Protein AF-A0AAN8FWZ7-F1 (afdb_monomer_lite)

Secondary structure (DSSP, 8-state):
-TTHHHHHHTSTTS--GGG----B-TTSPBPSEEE-SSEEEEB-TTT--B-TT--EEGGG--TTTTGGGSS--

Foldseek 3Di:
DVCLQVVLVPDPVSADPPNFDFDADPVRFGDQWGDDPFWIFGADRHPRHGDPPRIDGPVPDDPCRCVVVPPPD

pLDDT: mean 77.35, std 13.04, range [46.62, 92.69]

Organism: Trichostrongylus colubriformis (NCBI:txid6319)

Sequence (73 aa):
CIHLVVAVKKLPTQKLQNDYSPKCDENGKFAPIQCDQRQCWCVDVNYGTEISGSAVLAAMKRGDMCQGMLDNR

InterPro domains:
  IPR000716 Thyroglobulin type-1 [PF00086] (12-56)
  IPR000716 Thyroglobulin type-1 [PS00484] (20-48)
  IPR000716 Thyroglobulin type-1 [PS51162] (1-66)
  IPR000716 Thyroglobulin type-1 [SM00211] (21-70)
  IPR000716 Thyroglobulin type-1 [cd00191] (1-56)
  IPR036857 Thyroglobulin type-1 superfamily [G3DSA:4.10.800.10] (2-67)
  IPR036857 Thyroglobulin type-1 superfamily [SSF57610] (6-58)
  IPR051950 Developmental regulator and protease inhibitor [PTHR12352] (15-55)

Structure (mmCIF, N/CA/C/O backbone):
data_AF-A0AAN8FWZ7-F1
#
_entry.id   AF-A0AAN8FWZ7-F1
#
loop_
_atom_site.group_PDB
_atom_site.id
_atom_site.type_symbol
_atom_site.label_atom_id
_atom_site.label_alt_id
_atom_site.label_comp_id
_atom_site.label_asym_id
_atom_site.label_entity_id
_atom_site.label_seq_id
_atom_site.pdbx_PDB_ins_code
_atom_site.Cartn_x
_atom_site.Cartn_y
_atom_site.Cartn_z
_atom_site.occupancy
_atom_site.B_iso_or_equiv
_atom_site.auth_seq_id
_atom_site.auth_comp_id
_atom_site.auth_asym_id
_atom_site.auth_atom_id
_atom_site.pdbx_PDB_model_num
ATOM 1 N N . CYS A 1 1 ? -9.304 -6.189 5.927 1.00 76.56 1 CYS A N 1
ATOM 2 C CA . CYS A 1 1 ? -7.978 -6.614 6.430 1.00 76.56 1 CYS A CA 1
ATOM 3 C C . CYS A 1 1 ? -8.071 -6.596 7.950 1.00 76.56 1 CYS A C 1
ATOM 5 O O . CYS A 1 1 ? -8.869 -5.807 8.453 1.00 76.56 1 CYS A O 1
ATOM 7 N N . ILE A 1 2 ? -7.320 -7.421 8.680 1.00 67.56 2 ILE A N 1
ATOM 8 C CA . ILE A 1 2 ? -7.396 -7.586 10.144 1.00 67.56 2 ILE A CA 1
ATOM 9 C C . ILE A 1 2 ? -7.376 -6.226 10.860 1.00 67.56 2 ILE A C 1
ATOM 11 O O . ILE A 1 2 ? -8.147 -6.003 11.788 1.00 67.56 2 ILE A O 1
ATOM 15 N N . HIS A 1 3 ? -6.590 -5.267 10.361 1.00 64.94 3 HIS A N 1
ATOM 16 C CA . HIS A 1 3 ? -6.509 -3.917 10.930 1.00 64.94 3 HIS A CA 1
ATOM 17 C C . HIS A 1 3 ? -7.514 -2.905 10.351 1.00 64.94 3 HIS A C 1
ATOM 19 O O . HIS A 1 3 ? -7.737 -1.854 10.947 1.00 64.94 3 HIS A O 1
ATOM 25 N N . LEU A 1 4 ? -8.174 -3.213 9.231 1.00 65.88 4 LEU A N 1
ATOM 26 C CA . LEU A 1 4 ? -9.078 -2.286 8.546 1.00 65.88 4 LEU A CA 1
ATOM 27 C C . LEU A 1 4 ? -10.370 -2.049 9.328 1.00 65.88 4 LEU A C 1
ATOM 29 O O . LEU A 1 4 ? -10.817 -0.917 9.445 1.00 65.88 4 LEU A O 1
ATOM 33 N N . VAL A 1 5 ? -10.960 -3.098 9.902 1.00 57.75 5 VAL A N 1
ATOM 34 C CA . VAL A 1 5 ? -12.216 -2.955 10.656 1.00 57.75 5 VAL A CA 1
ATOM 35 C C . VAL A 1 5 ? -11.989 -2.125 11.921 1.00 57.75 5 VAL A C 1
ATOM 37 O O . VAL A 1 5 ? -12.823 -1.300 12.277 1.00 57.75 5 VAL A O 1
ATOM 40 N N . VAL A 1 6 ? -10.835 -2.288 12.577 1.00 58.19 6 VAL A N 1
ATOM 41 C CA . VAL A 1 6 ? -10.472 -1.516 13.775 1.00 58.19 6 VAL A CA 1
ATOM 42 C C . VAL A 1 6 ? -10.133 -0.066 13.422 1.00 58.19 6 VAL A C 1
ATOM 44 O O . VAL A 1 6 ? -10.569 0.840 14.129 1.00 58.19 6 VAL A O 1
ATOM 47 N N . ALA A 1 7 ? -9.401 0.174 12.330 1.00 57.50 7 ALA A N 1
ATOM 48 C CA . ALA A 1 7 ? -9.060 1.523 11.879 1.00 57.50 7 ALA A CA 1
ATOM 49 C C . ALA A 1 7 ? -10.294 2.303 11.390 1.00 57.50 7 ALA A C 1
ATOM 51 O O . ALA A 1 7 ? -10.476 3.449 11.786 1.00 57.50 7 ALA A O 1
ATOM 52 N N . VAL A 1 8 ? -11.192 1.673 10.622 1.00 61.94 8 VAL A N 1
ATOM 53 C CA . VAL A 1 8 ? -12.444 2.290 10.147 1.00 61.94 8 VAL A CA 1
ATOM 54 C C . VAL A 1 8 ? -13.409 2.577 11.299 1.00 61.94 8 VAL A C 1
ATOM 56 O O . VAL A 1 8 ? -14.019 3.642 11.321 1.00 61.94 8 VAL A O 1
ATOM 59 N N . LYS A 1 9 ? -13.492 1.695 12.308 1.00 57.38 9 LYS A N 1
ATOM 60 C CA . LYS A 1 9 ? -14.270 1.958 13.536 1.00 57.38 9 LYS A CA 1
ATOM 61 C C . LYS A 1 9 ? -13.768 3.172 14.325 1.00 57.38 9 LYS A C 1
ATOM 63 O O . LYS A 1 9 ? -14.547 3.764 15.062 1.00 57.38 9 LYS A O 1
ATOM 68 N N . LYS A 1 10 ? -12.485 3.530 14.194 1.00 57.06 10 LYS A N 1
ATOM 69 C CA . LYS A 1 10 ? -11.890 4.711 14.839 1.00 57.06 10 LYS A CA 1
ATOM 70 C C . LYS A 1 10 ? -12.086 6.002 14.039 1.00 57.06 10 LYS A C 1
ATOM 72 O O . LYS A 1 10 ? -11.772 7.070 14.557 1.00 57.06 10 LYS A O 1
ATOM 77 N N . LEU A 1 11 ? -12.596 5.932 12.806 1.00 56.50 11 LEU A N 1
ATOM 78 C CA . LEU A 1 11 ? -12.892 7.121 12.014 1.00 56.50 11 LEU A CA 1
ATOM 79 C C . LEU A 1 11 ? -14.260 7.697 12.409 1.00 56.50 11 LEU A C 1
ATOM 81 O O . LEU A 1 11 ? -15.241 6.950 12.445 1.00 56.50 11 LEU A O 1
ATOM 85 N N . PRO A 1 12 ? -14.368 9.020 12.630 1.00 61.69 12 PRO A N 1
ATOM 86 C CA . PRO A 1 12 ? -15.619 9.663 13.041 1.00 61.69 12 PRO A CA 1
ATOM 87 C C . PRO A 1 12 ? -16.751 9.506 12.012 1.00 61.69 12 PRO A C 1
ATOM 89 O O . PRO A 1 12 ? -17.920 9.563 12.374 1.00 61.69 12 PRO A O 1
ATOM 92 N N . THR A 1 13 ? -16.419 9.269 10.739 1.00 64.50 13 THR A N 1
ATOM 93 C CA . THR A 1 13 ? -17.376 9.102 9.633 1.00 64.50 13 THR A CA 1
ATOM 94 C C . THR A 1 13 ? -17.502 7.660 9.137 1.00 64.50 13 THR A C 1
ATOM 96 O O . THR A 1 13 ? -18.252 7.421 8.195 1.00 64.50 13 THR A O 1
ATOM 99 N N . GLN A 1 14 ? -16.757 6.705 9.721 1.00 57.34 14 GLN A N 1
ATOM 100 C CA . GLN A 1 14 ? -16.719 5.282 9.323 1.00 57.34 14 GLN A CA 1
ATOM 101 C C . GLN A 1 14 ? -16.473 5.031 7.818 1.00 57.34 14 GLN A C 1
ATOM 103 O O . GLN A 1 14 ? -16.652 3.917 7.328 1.00 57.34 14 GLN A O 1
ATOM 108 N N . LYS A 1 15 ? -16.017 6.050 7.081 1.00 56.47 15 LYS A N 1
ATOM 109 C CA . LYS A 1 15 ? -15.663 5.987 5.664 1.00 56.47 15 LYS A CA 1
ATOM 110 C C . LYS A 1 15 ? -14.171 6.225 5.507 1.00 56.47 15 LYS A C 1
ATOM 112 O O . LYS A 1 15 ? -13.638 7.227 5.981 1.00 56.47 15 LYS A O 1
ATOM 117 N N . LEU A 1 16 ? -13.515 5.318 4.793 1.00 61.34 16 LEU A N 1
ATOM 118 C CA . LEU A 1 16 ? -12.199 5.584 4.227 1.00 61.34 16 LEU A CA 1
ATOM 119 C C . LEU A 1 16 ? -12.368 6.737 3.230 1.00 61.34 16 LEU A C 1
ATOM 121 O O . LEU A 1 16 ? -13.327 6.747 2.453 1.00 61.34 16 LEU A O 1
ATOM 125 N N . GLN A 1 17 ? -11.492 7.741 3.289 1.00 58.38 17 GLN A N 1
ATOM 126 C CA . GLN A 1 17 ? -11.501 8.804 2.286 1.00 58.38 17 GLN A CA 1
ATOM 127 C C . GLN A 1 17 ? -11.409 8.173 0.883 1.00 58.38 17 GLN A C 1
ATOM 129 O O . GLN A 1 17 ? -10.695 7.190 0.688 1.00 58.38 17 GLN A O 1
ATOM 134 N N . ASN A 1 18 ? -12.137 8.741 -0.084 1.00 62.00 18 ASN A N 1
A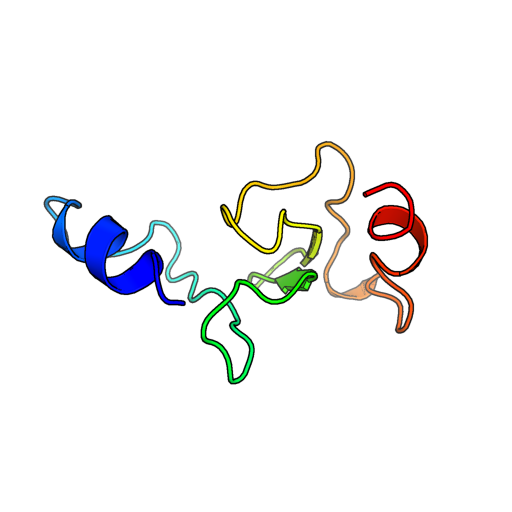TOM 135 C CA . ASN A 1 18 ? -12.130 8.337 -1.497 1.00 62.00 18 ASN A CA 1
ATOM 136 C C . ASN A 1 18 ? -12.783 6.980 -1.862 1.00 62.00 18 ASN A C 1
ATOM 138 O O . ASN A 1 18 ? -12.468 6.430 -2.914 1.00 62.00 18 ASN A O 1
ATOM 142 N N . ASP A 1 19 ? -13.687 6.434 -1.030 1.00 67.06 19 ASP A N 1
ATOM 143 C CA . ASP A 1 19 ? -14.365 5.132 -1.260 1.00 67.06 19 ASP A CA 1
ATOM 144 C C . ASP A 1 19 ? -13.384 3.964 -1.529 1.00 67.06 19 ASP A C 1
ATOM 146 O O . ASP A 1 19 ? -13.722 2.937 -2.121 1.00 67.06 19 ASP A O 1
ATOM 150 N N . TYR A 1 20 ? -12.142 4.108 -1.070 1.00 72.50 20 TYR A N 1
ATOM 151 C CA . TYR A 1 20 ? -11.105 3.107 -1.234 1.00 72.50 20 TYR A CA 1
ATOM 152 C C . TYR A 1 20 ? -11.349 1.928 -0.285 1.00 72.50 20 TYR A C 1
ATOM 154 O O . TYR A 1 20 ? -11.393 2.093 0.934 1.00 72.50 20 TYR A O 1
ATOM 162 N N . SER A 1 21 ? -11.484 0.728 -0.852 1.00 78.06 21 SER A N 1
ATOM 163 C CA . SER A 1 21 ? -11.575 -0.530 -0.109 1.00 78.06 21 SER A CA 1
ATOM 164 C C . SER A 1 21 ? -10.284 -1.326 -0.312 1.00 78.06 21 SER A C 1
ATOM 166 O O . SER A 1 21 ? -10.046 -1.811 -1.423 1.00 78.06 21 SER A O 1
ATOM 168 N N . PRO A 1 22 ? -9.426 -1.462 0.714 1.00 81.44 22 PRO A N 1
ATOM 169 C CA . PRO A 1 22 ? -8.176 -2.180 0.561 1.00 81.44 22 PRO A CA 1
ATOM 170 C C . PRO A 1 22 ? -8.413 -3.671 0.354 1.00 81.44 22 PRO A C 1
ATOM 172 O O . PRO A 1 22 ? -9.255 -4.303 0.999 1.00 81.44 22 PRO A O 1
ATOM 175 N N . LYS A 1 23 ? -7.599 -4.235 -0.531 1.00 86.62 23 LYS A N 1
ATOM 176 C CA . LYS A 1 23 ? -7.543 -5.662 -0.821 1.00 86.62 23 LYS A CA 1
ATOM 177 C C . LYS A 1 23 ? -6.767 -6.381 0.267 1.00 86.62 23 LYS A C 1
ATOM 179 O O . LYS A 1 23 ? -5.728 -5.903 0.727 1.00 86.62 23 LYS A O 1
ATOM 184 N N . CYS A 1 24 ? -7.257 -7.548 0.648 1.00 87.19 24 CYS A N 1
ATOM 185 C CA . CYS A 1 24 ? -6.679 -8.354 1.709 1.00 87.19 24 CYS A CA 1
ATOM 186 C C . CYS A 1 24 ? -6.565 -9.798 1.244 1.00 87.19 24 CYS A C 1
ATOM 188 O O . CYS A 1 24 ? -7.366 -10.230 0.416 1.00 87.19 24 CYS A O 1
ATOM 190 N N . ASP A 1 25 ? -5.584 -10.518 1.775 1.00 85.69 25 ASP A N 1
ATOM 191 C CA . ASP A 1 25 ? -5.466 -11.956 1.555 1.00 85.69 25 ASP A CA 1
ATOM 192 C C . ASP A 1 25 ? -6.411 -12.752 2.478 1.00 85.69 25 ASP A C 1
ATOM 194 O O . ASP A 1 25 ? -7.137 -12.186 3.303 1.00 85.69 25 ASP A O 1
ATOM 198 N N . GLU A 1 26 ? -6.399 -14.077 2.338 1.00 86.19 26 GLU A N 1
ATOM 199 C CA . GLU A 1 26 ? -7.214 -15.008 3.135 1.00 86.19 26 GLU A CA 1
ATOM 200 C C . GLU A 1 26 ? -6.861 -14.980 4.628 1.00 86.19 26 GLU A C 1
ATOM 202 O O . GLU A 1 26 ? -7.720 -15.204 5.479 1.00 86.19 26 GLU A O 1
ATOM 207 N N . ASN A 1 27 ? -5.616 -14.625 4.958 1.00 84.94 27 ASN A N 1
ATOM 208 C CA . ASN A 1 27 ? -5.169 -14.416 6.332 1.00 84.94 27 ASN A CA 1
ATOM 209 C C . ASN A 1 27 ? -5.598 -13.046 6.869 1.00 84.94 27 ASN A C 1
ATOM 211 O O . ASN A 1 27 ? -5.293 -12.713 8.007 1.00 84.94 27 ASN A O 1
ATOM 215 N N . GLY A 1 28 ? -6.261 -12.221 6.055 1.00 82.44 28 GLY A N 1
ATOM 216 C CA . GLY A 1 28 ? -6.682 -10.870 6.380 1.00 82.44 28 GLY A CA 1
ATOM 217 C C . GLY A 1 28 ? -5.541 -9.849 6.450 1.00 82.44 28 GLY A C 1
ATOM 218 O O . GLY A 1 28 ? -5.788 -8.715 6.870 1.00 82.44 28 GLY A O 1
ATOM 219 N N . LYS A 1 29 ? -4.323 -10.182 6.017 1.00 85.50 29 LYS A N 1
ATOM 220 C CA . LYS A 1 29 ? -3.241 -9.209 5.802 1.00 85.50 29 LYS A CA 1
ATOM 221 C C . LYS A 1 29 ? -3.546 -8.343 4.584 1.00 85.50 29 LYS A C 1
ATOM 223 O O . LYS A 1 29 ? -4.424 -8.667 3.785 1.00 85.50 29 LYS A O 1
ATOM 228 N N . PHE A 1 30 ? -2.858 -7.214 4.446 1.00 85.50 30 PHE A N 1
ATOM 229 C CA . PHE A 1 30 ? -2.994 -6.398 3.243 1.00 85.50 30 PHE A CA 1
ATOM 230 C C . PHE A 1 30 ? -2.386 -7.135 2.053 1.00 85.50 30 PHE A C 1
ATOM 232 O O . PHE A 1 30 ? -1.274 -7.655 2.142 1.00 85.50 30 PHE A O 1
ATOM 239 N N . ALA A 1 31 ? -3.104 -7.153 0.929 1.00 88.44 31 ALA A N 1
ATOM 240 C CA . ALA A 1 31 ? -2.512 -7.577 -0.329 1.00 88.44 31 ALA A CA 1
ATOM 241 C C . ALA A 1 31 ? -1.345 -6.627 -0.664 1.00 88.44 31 ALA A C 1
ATOM 243 O O . ALA A 1 31 ? -1.496 -5.415 -0.480 1.00 88.44 31 ALA A O 1
ATOM 244 N N . PRO A 1 32 ? -0.208 -7.138 -1.165 1.00 88.88 32 PRO A N 1
ATOM 245 C CA . PRO A 1 32 ? 0.981 -6.321 -1.405 1.00 88.88 32 PRO A CA 1
ATOM 246 C C . PRO A 1 32 ? 0.740 -5.227 -2.445 1.00 88.88 32 PRO A C 1
ATOM 248 O O . PRO A 1 32 ? 1.383 -4.189 -2.382 1.00 88.88 32 PRO A O 1
ATOM 251 N N . ILE A 1 33 ? -0.210 -5.431 -3.363 1.00 90.75 33 ILE A N 1
ATOM 252 C CA . ILE A 1 33 ? -0.665 -4.414 -4.309 1.00 90.75 33 ILE A CA 1
ATOM 253 C C . ILE A 1 33 ? -2.030 -3.895 -3.870 1.00 90.75 33 ILE A C 1
ATOM 255 O O . ILE A 1 33 ? -2.996 -4.657 -3.757 1.00 90.75 33 ILE A O 1
ATOM 259 N N . GLN A 1 34 ? -2.126 -2.581 -3.733 1.00 88.94 34 GLN A N 1
ATOM 260 C CA . GLN A 1 34 ? -3.374 -1.858 -3.557 1.00 88.94 34 GLN A CA 1
ATOM 261 C C . GLN A 1 34 ? -3.664 -1.019 -4.793 1.00 88.94 34 GLN A C 1
ATOM 263 O O . GLN A 1 34 ? -2.737 -0.559 -5.450 1.00 88.94 34 GLN A O 1
ATOM 268 N N . CYS A 1 35 ? -4.939 -0.846 -5.132 1.00 88.44 35 CYS 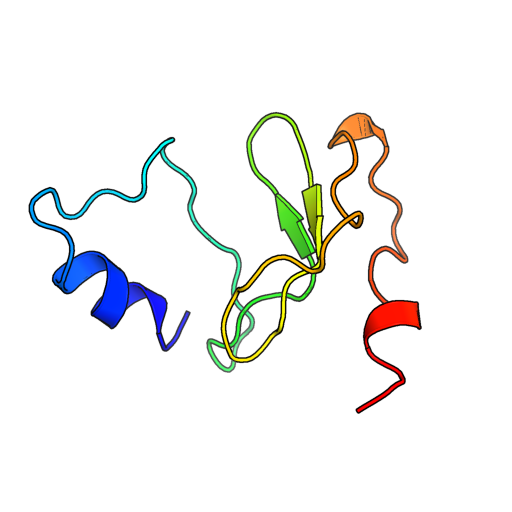A N 1
ATOM 269 C CA . CYS A 1 35 ? -5.348 -0.005 -6.253 1.00 88.44 35 CYS A CA 1
ATOM 270 C C . CYS A 1 35 ? -6.589 0.802 -5.883 1.00 88.44 35 CYS A C 1
ATOM 272 O O . CYS A 1 35 ? -7.529 0.247 -5.309 1.00 88.44 35 CYS A O 1
ATOM 274 N N . ASP A 1 36 ? -6.607 2.073 -6.271 1.00 85.38 36 ASP A N 1
ATOM 275 C CA . ASP A 1 36 ? -7.817 2.885 -6.357 1.00 85.38 36 ASP A CA 1
ATOM 276 C C . ASP A 1 36 ? -8.290 2.980 -7.824 1.00 85.38 36 ASP A C 1
ATOM 278 O O . ASP A 1 36 ? -7.919 2.166 -8.672 1.00 85.38 36 ASP 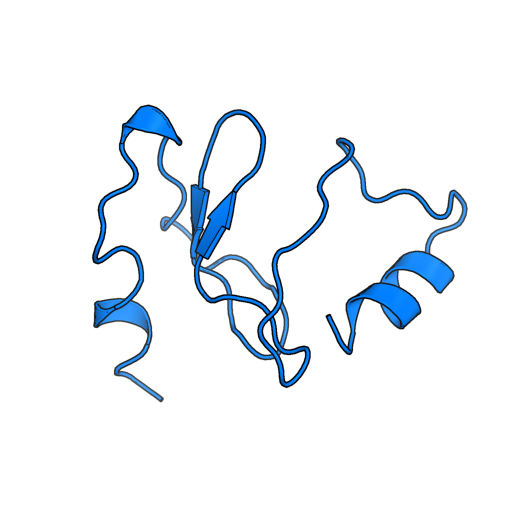A O 1
ATOM 282 N N . GLN A 1 37 ? -9.147 3.957 -8.134 1.00 84.75 37 GLN A N 1
ATOM 283 C CA . GLN A 1 37 ? -9.662 4.166 -9.492 1.00 84.75 37 GLN A CA 1
ATOM 284 C C . GLN A 1 37 ? -8.607 4.672 -10.495 1.00 84.75 37 GLN A C 1
ATOM 286 O O . GLN A 1 37 ? -8.839 4.608 -11.700 1.00 84.75 37 GLN A O 1
ATOM 291 N N . ARG A 1 38 ? -7.480 5.222 -10.031 1.00 88.75 38 ARG A N 1
ATOM 292 C CA . ARG A 1 38 ? -6.490 5.941 -10.849 1.00 88.75 38 ARG A CA 1
ATOM 293 C C . ARG A 1 38 ? -5.120 5.272 -10.840 1.00 88.75 38 ARG A C 1
ATOM 295 O O . ARG A 1 38 ? -4.443 5.248 -11.869 1.00 88.75 38 ARG A O 1
ATOM 302 N N . GLN A 1 39 ? -4.708 4.731 -9.705 1.00 90.38 39 GLN A N 1
ATOM 303 C CA . GLN A 1 39 ? -3.360 4.252 -9.458 1.00 90.38 39 GLN A CA 1
ATOM 304 C C . GLN A 1 39 ? -3.347 2.958 -8.648 1.00 90.38 39 GLN A C 1
ATOM 306 O O . GLN A 1 39 ? -4.289 2.620 -7.933 1.00 90.38 39 GLN A O 1
ATOM 311 N N . CYS A 1 40 ? -2.237 2.242 -8.765 1.00 92.12 40 CYS A N 1
ATOM 312 C CA . CYS A 1 40 ? -1.884 1.121 -7.917 1.00 92.12 40 CYS A CA 1
ATOM 313 C C . CYS A 1 40 ? -0.560 1.417 -7.222 1.00 92.12 40 CYS A C 1
ATOM 315 O O . CYS A 1 40 ? 0.305 2.059 -7.806 1.00 92.12 40 CYS A O 1
ATOM 317 N N . TRP A 1 41 ? -0.379 0.924 -6.006 1.00 91.88 41 TRP A N 1
ATOM 318 C CA . TRP A 1 41 ? 0.847 1.089 -5.231 1.00 91.88 41 TRP A CA 1
ATOM 319 C C . TRP A 1 41 ? 1.143 -0.172 -4.422 1.00 91.88 41 TRP A C 1
ATOM 321 O O . TRP A 1 41 ? 0.261 -1.007 -4.191 1.00 91.88 41 TRP A O 1
ATOM 331 N N . CYS A 1 42 ? 2.399 -0.323 -4.016 1.00 91.38 42 CYS A N 1
ATOM 332 C CA . CYS A 1 42 ? 2.811 -1.379 -3.107 1.00 91.38 42 CYS A CA 1
ATOM 333 C C . CYS A 1 42 ? 2.566 -0.947 -1.662 1.00 91.38 42 CYS A C 1
ATOM 335 O O . CYS A 1 42 ? 2.764 0.220 -1.322 1.00 91.38 42 CYS A O 1
ATOM 337 N N . VAL A 1 43 ? 2.162 -1.879 -0.803 1.00 86.31 43 VAL A N 1
ATOM 338 C CA . VAL A 1 43 ? 2.002 -1.632 0.635 1.00 86.31 43 VAL A CA 1
ATOM 339 C C . VAL A 1 43 ? 2.733 -2.663 1.479 1.00 86.31 43 VAL A C 1
ATOM 341 O O . VAL A 1 43 ? 2.926 -3.809 1.074 1.00 86.31 43 VAL A O 1
ATOM 344 N N . ASP A 1 44 ? 3.075 -2.270 2.701 1.00 84.81 44 ASP A N 1
ATOM 345 C CA . ASP A 1 44 ? 3.472 -3.206 3.742 1.00 84.81 44 ASP A CA 1
ATOM 346 C C . ASP A 1 44 ? 2.303 -4.150 4.074 1.00 84.81 44 ASP A C 1
ATOM 348 O O . ASP A 1 44 ? 1.227 -3.710 4.477 1.00 84.81 44 ASP A O 1
ATOM 352 N N . VAL A 1 45 ? 2.509 -5.462 3.949 1.00 85.50 45 VAL A N 1
ATOM 353 C CA . VAL A 1 45 ? 1.448 -6.467 4.151 1.00 85.50 45 VAL A CA 1
ATOM 354 C C . VAL A 1 45 ? 0.876 -6.491 5.577 1.00 85.50 45 VAL A C 1
ATOM 356 O O . VAL A 1 45 ? -0.261 -6.916 5.782 1.00 85.50 45 VAL A O 1
ATOM 359 N N . ASN A 1 46 ? 1.640 -6.036 6.576 1.00 82.44 46 ASN A N 1
ATOM 360 C CA . ASN A 1 46 ? 1.208 -6.019 7.973 1.00 82.44 46 ASN A CA 1
ATOM 361 C C . ASN A 1 46 ? 0.472 -4.721 8.314 1.00 82.44 46 ASN A C 1
ATOM 363 O O . ASN A 1 46 ? -0.544 -4.758 9.008 1.00 82.44 46 ASN A O 1
ATOM 367 N N . TYR A 1 47 ? 0.980 -3.583 7.835 1.00 79.69 47 TYR A N 1
ATOM 368 C CA . TYR A 1 47 ? 0.503 -2.260 8.252 1.00 79.69 47 TYR A CA 1
ATOM 369 C C . TYR A 1 47 ? -0.377 -1.554 7.213 1.00 79.69 47 TYR A C 1
ATOM 371 O O . TYR A 1 47 ? -1.126 -0.647 7.569 1.00 79.69 47 TYR A O 1
ATOM 379 N N . GLY A 1 48 ? -0.324 -1.970 5.946 1.00 79.81 48 GLY A N 1
ATOM 380 C CA . GLY A 1 48 ? -1.049 -1.345 4.837 1.00 79.81 48 GLY A CA 1
ATOM 381 C C . GLY A 1 48 ? -0.466 -0.002 4.390 1.00 79.81 48 GLY A C 1
ATOM 382 O O . GLY A 1 48 ? -1.095 0.696 3.597 1.00 79.81 48 GLY A O 1
ATOM 383 N N . THR A 1 49 ? 0.712 0.370 4.896 1.00 82.62 49 THR A N 1
ATOM 384 C CA . THR A 1 49 ? 1.403 1.616 4.551 1.00 82.62 49 THR A CA 1
ATOM 385 C C . THR A 1 49 ?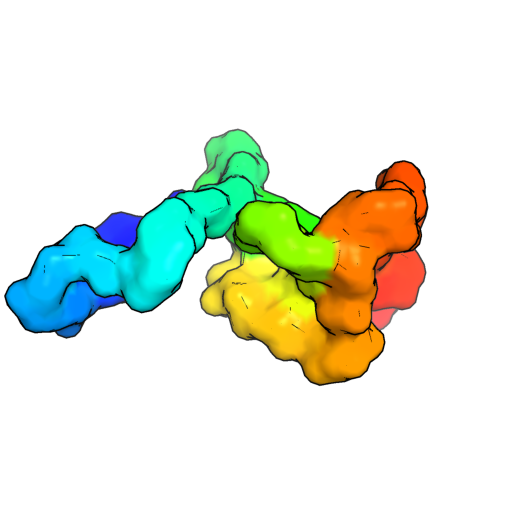 1.982 1.523 3.150 1.00 82.62 49 THR A C 1
ATOM 387 O O . THR A 1 49 ? 2.635 0.533 2.831 1.00 82.62 49 THR A O 1
ATOM 390 N N . GLU A 1 50 ? 1.776 2.553 2.332 1.00 84.12 50 GLU A N 1
ATOM 391 C CA . GLU A 1 50 ? 2.397 2.656 1.012 1.00 84.12 50 GLU A CA 1
ATOM 392 C C . GLU A 1 50 ? 3.929 2.590 1.101 1.00 84.12 50 GLU A C 1
ATOM 394 O O . GLU A 1 50 ? 4.553 3.241 1.939 1.00 84.12 50 GLU A O 1
ATOM 399 N N . ILE A 1 51 ? 4.534 1.820 0.197 1.00 86.31 51 ILE A N 1
ATOM 400 C CA . ILE A 1 51 ? 5.966 1.878 -0.076 1.00 86.31 51 ILE A CA 1
ATOM 401 C C . ILE A 1 51 ? 6.204 3.094 -0.973 1.00 86.31 51 ILE A C 1
ATOM 403 O O . ILE A 1 51 ? 5.782 3.108 -2.132 1.00 86.31 51 ILE A O 1
ATOM 407 N N . SER A 1 52 ? 6.864 4.119 -0.438 1.00 85.06 52 SER A N 1
ATOM 408 C CA . SER A 1 52 ? 7.096 5.386 -1.138 1.00 85.06 52 SER A CA 1
ATOM 409 C C . SER A 1 52 ? 7.691 5.186 -2.534 1.00 85.06 52 SER A C 1
ATOM 411 O O . SER A 1 52 ? 8.683 4.481 -2.703 1.00 85.06 52 SER A O 1
ATOM 413 N N . GLY A 1 53 ? 7.094 5.836 -3.536 1.00 86.88 53 GLY A N 1
ATOM 414 C CA . GLY A 1 53 ? 7.554 5.770 -4.928 1.00 86.88 53 GLY A CA 1
ATOM 415 C C . GLY A 1 53 ? 7.104 4.522 -5.695 1.00 86.88 53 GLY A C 1
ATOM 416 O O . GLY A 1 53 ? 7.495 4.349 -6.845 1.00 86.88 53 GLY A O 1
ATOM 417 N N . SER A 1 54 ? 6.274 3.664 -5.094 1.00 89.38 54 SER A N 1
ATOM 418 C CA . SER A 1 54 ? 5.702 2.492 -5.772 1.00 89.38 54 SER A CA 1
ATOM 419 C C . SER A 1 54 ? 4.402 2.781 -6.532 1.00 89.38 54 SER A C 1
ATOM 421 O O . SER A 1 54 ? 3.928 1.916 -7.273 1.00 89.38 54 SER A O 1
ATOM 423 N N . ALA A 1 55 ? 3.816 3.970 -6.353 1.00 91.31 55 ALA A N 1
ATOM 424 C CA . ALA A 1 55 ? 2.592 4.367 -7.032 1.00 91.31 55 ALA A CA 1
ATOM 425 C C . ALA A 1 55 ? 2.800 4.484 -8.549 1.00 91.31 55 ALA A C 1
ATOM 427 O O . ALA A 1 55 ? 3.646 5.232 -9.040 1.00 91.31 55 ALA A O 1
ATOM 428 N N . VAL A 1 56 ? 1.980 3.756 -9.297 1.00 92.44 56 VAL A N 1
ATOM 429 C CA . VAL A 1 56 ? 1.923 3.760 -10.759 1.00 92.44 56 VAL A CA 1
ATOM 430 C C . VAL A 1 56 ? 0.480 3.930 -11.209 1.00 92.44 56 VAL A C 1
ATOM 432 O O . VAL A 1 56 ? -0.449 3.538 -10.506 1.00 92.44 56 VAL A O 1
ATOM 435 N N . LEU A 1 57 ? 0.264 4.476 -12.406 1.00 92.69 57 LEU A N 1
ATOM 436 C CA . LEU A 1 57 ? -1.078 4.517 -12.991 1.00 92.69 57 LEU A CA 1
ATOM 437 C C . LEU A 1 57 ? -1.643 3.097 -13.104 1.00 92.69 57 LEU A C 1
ATOM 439 O O . LEU A 1 57 ? -0.920 2.171 -13.472 1.00 92.69 57 LEU A O 1
ATOM 443 N N . ALA A 1 58 ? -2.939 2.918 -12.842 1.00 88.19 58 ALA A N 1
ATOM 444 C CA . ALA A 1 58 ? -3.570 1.597 -12.872 1.00 88.19 58 ALA A CA 1
ATOM 445 C C . ALA A 1 58 ? -3.400 0.907 -14.241 1.00 88.19 58 ALA A C 1
ATOM 447 O O . ALA A 1 58 ? -3.162 -0.297 -14.309 1.00 88.19 58 ALA A O 1
ATOM 448 N N . ALA A 1 59 ? -3.413 1.690 -15.327 1.00 88.56 59 ALA A N 1
ATOM 449 C CA . ALA A 1 59 ? -3.141 1.225 -16.690 1.00 88.56 59 ALA A CA 1
ATOM 450 C C . ALA A 1 59 ? -1.697 0.727 -16.913 1.00 88.56 59 ALA A C 1
ATOM 452 O O . ALA A 1 59 ? -1.436 0.002 -17.866 1.00 88.56 59 ALA A O 1
ATOM 453 N N . MET A 1 60 ? -0.758 1.114 -16.048 1.00 87.94 60 MET A N 1
ATOM 454 C CA . MET A 1 60 ? 0.657 0.728 -16.097 1.00 87.94 60 MET A CA 1
ATOM 455 C C . MET A 1 60 ? 0.998 -0.411 -15.125 1.00 87.94 60 MET A C 1
ATOM 457 O O . MET A 1 60 ? 2.160 -0.815 -15.038 1.00 87.94 60 MET A O 1
ATOM 461 N N . LYS A 1 61 ? 0.011 -0.944 -14.390 1.00 87.75 61 LYS A N 1
ATOM 462 C CA . LYS A 1 61 ? 0.207 -2.062 -13.464 1.00 87.75 61 LYS A CA 1
ATOM 463 C C . LYS A 1 61 ? 0.679 -3.303 -14.229 1.00 87.75 61 LYS A C 1
ATOM 465 O O . LYS A 1 61 ? -0.043 -3.841 -15.066 1.00 87.75 61 LYS A O 1
ATOM 470 N N . ARG A 1 62 ? 1.852 -3.822 -13.863 1.00 84.81 62 ARG A N 1
ATOM 471 C CA . ARG A 1 62 ? 2.371 -5.101 -14.372 1.00 84.81 62 ARG A CA 1
ATOM 472 C C . ARG A 1 62 ? 1.935 -6.282 -13.493 1.00 84.81 62 ARG A C 1
ATOM 474 O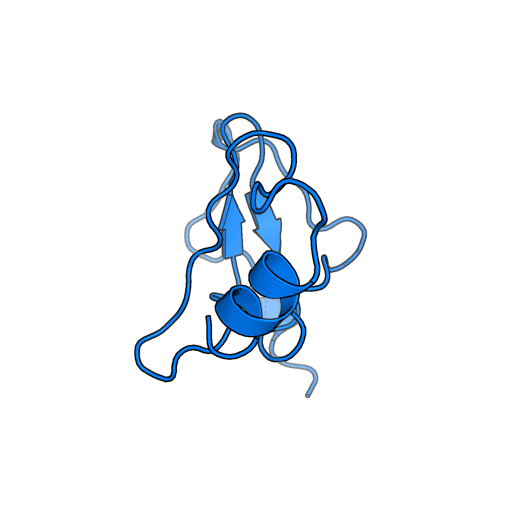 O . ARG A 1 62 ? 1.418 -6.102 -12.382 1.00 84.81 62 ARG A O 1
ATOM 481 N N . GLY A 1 63 ? 2.077 -7.498 -14.017 1.00 81.06 63 GLY A N 1
ATOM 482 C CA . GLY A 1 63 ? 1.724 -8.735 -13.306 1.00 81.06 63 GLY A CA 1
ATOM 483 C C . GLY A 1 63 ? 2.641 -9.036 -12.116 1.00 81.06 63 GLY A C 1
ATOM 484 O O . GLY A 1 63 ? 2.184 -9.591 -11.125 1.00 81.06 63 GLY A O 1
ATOM 485 N N . ASP A 1 64 ? 3.888 -8.584 -12.196 1.00 85.00 64 ASP A N 1
ATOM 486 C CA . ASP A 1 64 ? 4.991 -8.784 -11.250 1.00 85.00 64 ASP A CA 1
ATOM 487 C C . ASP A 1 64 ? 5.182 -7.623 -10.257 1.00 85.00 64 ASP A C 1
ATOM 489 O O . ASP A 1 64 ? 6.166 -7.555 -9.518 1.00 85.00 64 ASP A O 1
ATOM 493 N N . MET A 1 65 ? 4.238 -6.680 -10.225 1.00 84.62 65 MET A N 1
ATOM 494 C CA . MET A 1 65 ? 4.305 -5.519 -9.341 1.00 84.62 65 MET A CA 1
ATOM 495 C C . MET A 1 65 ? 4.490 -5.953 -7.873 1.00 84.62 65 MET A C 1
ATOM 497 O O . MET A 1 65 ? 3.813 -6.855 -7.386 1.00 84.62 65 MET A O 1
ATOM 501 N N . CYS A 1 66 ? 5.410 -5.290 -7.171 1.00 86.06 66 CYS A N 1
ATOM 502 C CA . CYS A 1 66 ? 5.812 -5.565 -5.786 1.00 86.06 66 CYS A CA 1
ATOM 503 C C . CYS A 1 66 ? 6.566 -6.885 -5.532 1.00 86.06 66 CYS A C 1
ATOM 505 O O . CYS A 1 66 ? 7.032 -7.053 -4.409 1.00 86.06 66 CYS A O 1
ATOM 507 N N . GLN A 1 67 ? 6.759 -7.785 -6.510 1.00 81.50 67 GLN A N 1
ATOM 508 C CA . GLN A 1 67 ? 7.456 -9.061 -6.263 1.00 81.50 67 GLN A CA 1
ATOM 509 C C . GLN A 1 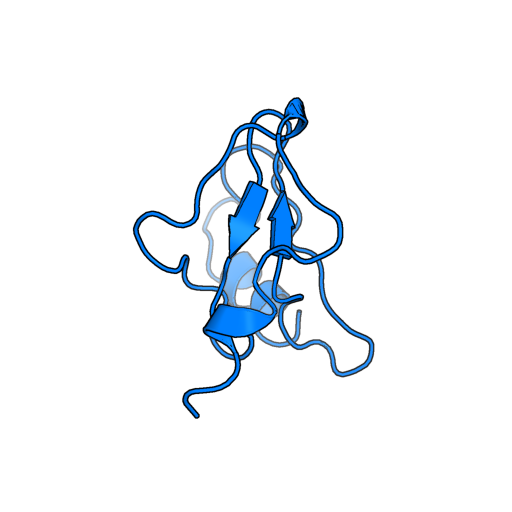67 ? 8.891 -8.857 -5.752 1.00 81.50 67 GLN A C 1
ATOM 511 O O . GLN A 1 67 ? 9.246 -9.441 -4.741 1.00 81.50 67 GLN A O 1
ATOM 516 N N . GLY A 1 68 ? 9.661 -7.931 -6.335 1.00 71.81 68 GLY A N 1
ATOM 517 C CA . GLY A 1 68 ? 11.023 -7.615 -5.867 1.00 71.81 68 GLY A CA 1
ATOM 518 C C . GLY A 1 68 ? 11.111 -6.649 -4.675 1.00 71.81 68 GLY A C 1
ATOM 519 O O . GLY A 1 68 ? 12.206 -6.347 -4.215 1.00 71.81 68 GLY A O 1
ATOM 520 N N . MET A 1 69 ? 9.981 -6.124 -4.182 1.00 63.44 69 MET A N 1
ATOM 521 C CA . MET A 1 69 ? 9.940 -5.277 -2.975 1.00 63.44 69 MET A CA 1
ATOM 522 C C . MET A 1 69 ? 9.636 -6.085 -1.703 1.00 63.44 69 MET A C 1
ATOM 524 O O . MET A 1 69 ? 9.701 -5.541 -0.603 1.00 63.44 69 MET A O 1
ATOM 528 N N . LEU A 1 70 ? 9.295 -7.371 -1.849 1.00 59.47 70 LEU A N 1
ATOM 529 C CA . LEU A 1 70 ? 8.980 -8.286 -0.749 1.00 59.47 70 LEU A CA 1
ATOM 530 C C . LEU A 1 70 ? 10.180 -9.153 -0.325 1.00 59.47 70 LEU A C 1
ATOM 532 O O . LEU A 1 70 ? 10.122 -9.761 0.739 1.00 59.47 70 LEU A O 1
ATOM 536 N N . ASP A 1 71 ? 11.265 -9.160 -1.107 1.00 54.66 71 ASP A N 1
ATOM 537 C CA . ASP A 1 71 ? 12.426 -10.048 -0.928 1.00 54.66 71 ASP A CA 1
ATOM 538 C C . ASP A 1 71 ? 13.491 -9.529 0.062 1.00 54.66 71 ASP A C 1
ATOM 540 O O . ASP A 1 71 ? 14.556 -10.128 0.189 1.00 54.66 71 ASP A O 1
ATOM 544 N N . ASN A 1 72 ? 13.239 -8.425 0.776 1.00 46.62 72 ASN A N 1
ATOM 545 C CA . ASN A 1 72 ? 14.180 -7.876 1.765 1.00 46.62 72 ASN A CA 1
ATOM 546 C C . ASN A 1 72 ? 13.595 -7.821 3.186 1.00 46.62 72 ASN A C 1
ATOM 548 O O . ASN A 1 72 ? 13.727 -6.811 3.883 1.00 46.62 72 ASN A O 1
ATOM 552 N N . ARG A 1 73 ? 12.912 -8.893 3.599 1.00 49.31 73 ARG A N 1
ATOM 553 C CA . ARG A 1 73 ? 12.413 -9.084 4.966 1.00 49.31 73 ARG A CA 1
ATOM 554 C C . ARG A 1 73 ? 12.935 -10.367 5.585 1.00 49.31 73 ARG A C 1
ATOM 556 O O . ARG A 1 73 ? 12.867 -11.407 4.898 1.00 49.31 73 ARG A O 1
#

Radius of gyration: 12.67 Å; chains: 1; bounding box: 32×25×32 Å